Protein AF-F0G1A7-F1 (afdb_monomer)

Secondary structure (DSSP, 8-state):
--SGGG-SS-EEEEE--SHHHHHHHHHHHHSSS--EEEEE-SS----

Mean predicted aligned error: 7.5 Å

Structure (mmCIF, N/CA/C/O backbone):
data_AF-F0G1A7-F1
#
_entry.id   AF-F0G1A7-F1
#
loop_
_atom_site.group_PDB
_atom_site.id
_atom_site.type_symbol
_atom_site.label_atom_id
_atom_site.label_alt_id
_atom_site.label_comp_id
_atom_site.label_asym_id
_atom_site.label_entity_id
_atom_site.label_seq_id
_atom_site.pdbx_PDB_ins_code
_atom_site.Cartn_x
_atom_site.Cartn_y
_atom_site.Cartn_z
_atom_site.occupancy
_atom_site.B_iso_or_equiv
_atom_site.auth_seq_id
_atom_site.auth_comp_id
_atom_site.auth_asym_id
_atom_site.auth_atom_id
_atom_site.pdbx_PDB_model_num
ATOM 1 N N . MET A 1 1 ? -2.686 23.767 16.237 1.00 43.31 1 MET A N 1
ATOM 2 C CA . MET A 1 1 ? -3.382 22.461 16.247 1.00 43.31 1 MET A CA 1
ATOM 3 C C . MET A 1 1 ? -3.446 21.965 14.809 1.00 43.31 1 MET A C 1
ATOM 5 O O . MET A 1 1 ? -4.250 22.471 14.039 1.00 43.31 1 MET A O 1
ATOM 9 N N . ILE A 1 2 ? -2.531 21.079 14.405 1.00 50.12 2 ILE A N 1
ATOM 10 C CA . ILE A 1 2 ? -2.547 20.486 13.056 1.00 50.12 2 ILE A CA 1
ATOM 11 C C . ILE A 1 2 ? -3.856 19.701 12.935 1.00 50.12 2 ILE A C 1
ATOM 13 O O . ILE A 1 2 ? -4.237 19.021 13.884 1.00 50.12 2 ILE A O 1
ATOM 17 N N . ALA A 1 3 ? -4.569 19.842 11.820 1.00 56.03 3 ALA A N 1
ATOM 18 C CA . ALA A 1 3 ? -5.920 19.328 11.583 1.0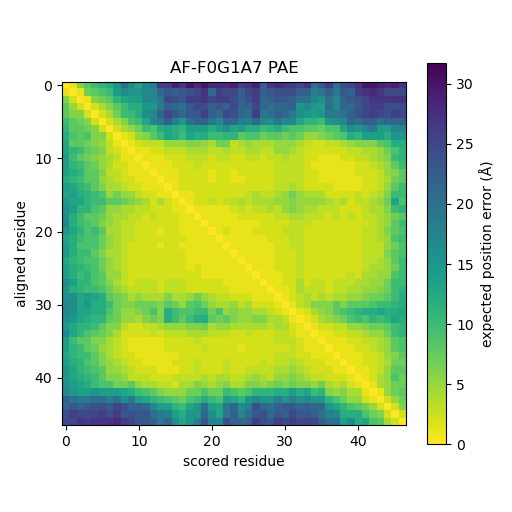0 56.03 3 ALA A CA 1
ATOM 19 C C . ALA A 1 3 ? -6.018 17.783 11.517 1.00 56.03 3 ALA A C 1
ATOM 21 O O . ALA A 1 3 ? -6.612 17.214 10.605 1.00 56.03 3 ALA A O 1
ATOM 22 N N . THR A 1 4 ? -5.459 17.069 12.492 1.00 57.00 4 THR A N 1
ATOM 23 C CA . THR A 1 4 ? -5.595 15.617 12.655 1.00 57.00 4 THR A CA 1
ATOM 24 C C . THR A 1 4 ? -6.978 15.220 13.186 1.00 57.00 4 THR A C 1
ATOM 26 O O . THR A 1 4 ? -7.357 14.057 13.088 1.00 57.00 4 THR A O 1
ATOM 29 N N . ARG A 1 5 ? -7.781 16.182 13.676 1.00 54.00 5 ARG A N 1
ATOM 30 C CA . ARG A 1 5 ? -9.135 15.966 14.230 1.00 54.00 5 ARG A CA 1
ATOM 31 C C . ARG A 1 5 ? -10.256 15.740 13.204 1.00 54.00 5 ARG A C 1
ATOM 33 O O . ARG A 1 5 ? -11.357 15.386 13.616 1.00 54.00 5 ARG A O 1
ATOM 40 N N . THR A 1 6 ? -10.027 15.919 11.903 1.00 61.25 6 THR A N 1
ATOM 41 C CA . THR A 1 6 ? -11.094 15.817 10.876 1.00 61.25 6 THR A CA 1
ATOM 42 C C . THR A 1 6 ? -10.950 14.640 9.915 1.00 61.25 6 THR A C 1
ATOM 44 O O . THR A 1 6 ? -11.833 14.404 9.088 1.00 61.25 6 THR A O 1
ATOM 47 N N . LEU A 1 7 ? -9.893 13.837 10.032 1.00 65.38 7 LEU A N 1
ATOM 48 C CA . LEU A 1 7 ? -9.708 12.658 9.187 1.00 65.38 7 LEU A CA 1
ATOM 49 C C . LEU A 1 7 ? -10.379 11.439 9.832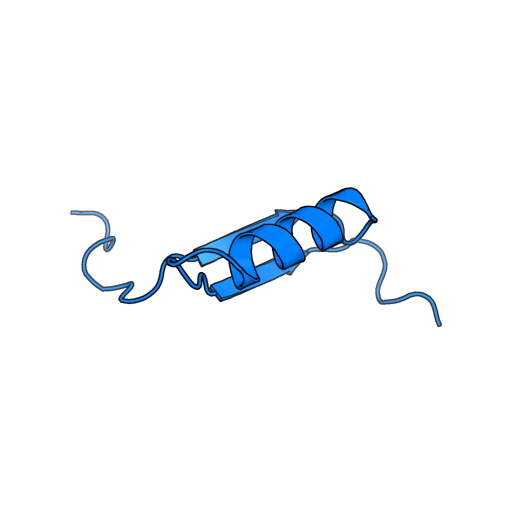 1.00 65.38 7 LEU A C 1
ATOM 51 O O . LEU A 1 7 ? -9.738 10.618 10.474 1.00 65.38 7 LEU A O 1
ATOM 55 N N . ARG A 1 8 ? -11.699 11.312 9.631 1.00 75.81 8 ARG A N 1
ATOM 56 C CA . ARG A 1 8 ? -12.527 10.196 10.149 1.00 75.81 8 ARG A CA 1
ATOM 57 C C . ARG A 1 8 ? -12.063 8.801 9.698 1.00 75.81 8 AR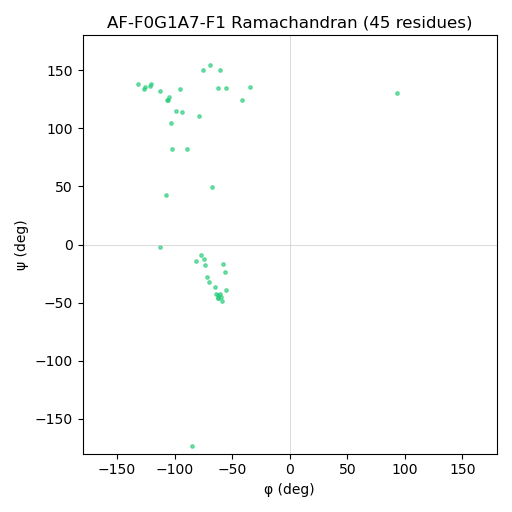G A C 1
ATOM 59 O O . ARG A 1 8 ? -12.480 7.805 10.276 1.00 75.81 8 ARG A O 1
ATOM 66 N N . ARG A 1 9 ? -11.228 8.725 8.655 1.00 82.19 9 ARG A N 1
ATOM 67 C CA . ARG A 1 9 ? -10.521 7.510 8.236 1.00 82.19 9 ARG A CA 1
ATOM 68 C C . ARG A 1 9 ? -9.018 7.784 8.160 1.00 82.19 9 ARG A C 1
ATOM 70 O O . ARG A 1 9 ? -8.641 8.794 7.556 1.00 82.19 9 ARG A O 1
ATOM 77 N N . PRO A 1 10 ? -8.175 6.873 8.674 1.00 85.75 10 PRO A N 1
ATOM 78 C CA . PRO A 1 10 ? -6.736 6.962 8.486 1.00 85.75 10 PRO A CA 1
ATOM 79 C C . PRO A 1 10 ? -6.394 6.904 6.998 1.00 85.75 10 PRO A C 1
ATOM 81 O O . PRO A 1 10 ? -7.120 6.311 6.196 1.00 85.75 10 PRO A O 1
ATOM 84 N N . ARG A 1 11 ? -5.302 7.558 6.616 1.00 88.69 11 ARG A N 1
ATOM 85 C CA . ARG A 1 11 ? -4.829 7.634 5.233 1.00 88.69 11 ARG A CA 1
ATOM 86 C C . ARG A 1 11 ? -3.430 7.050 5.155 1.00 88.69 11 ARG A C 1
ATOM 88 O O . ARG A 1 11 ? -2.613 7.339 6.021 1.00 88.69 11 ARG A O 1
ATOM 95 N N . ALA A 1 12 ? -3.172 6.273 4.113 1.00 90.00 12 ALA A N 1
ATOM 96 C CA . ALA A 1 12 ? -1.859 5.709 3.838 1.00 90.00 12 ALA A CA 1
ATOM 97 C C . ALA A 1 12 ? -1.436 6.068 2.411 1.00 90.00 12 ALA A C 1
ATOM 99 O O . ALA A 1 12 ? -2.232 5.941 1.478 1.00 90.00 12 ALA A O 1
ATOM 100 N N . LEU A 1 13 ? -0.190 6.513 2.258 1.00 92.81 13 LEU A N 1
ATOM 101 C CA . LEU A 1 13 ? 0.466 6.691 0.968 1.00 92.81 13 LEU A CA 1
ATOM 102 C C . LEU A 1 13 ? 1.485 5.565 0.793 1.00 92.81 13 LEU A C 1
ATOM 104 O O . LEU A 1 13 ? 2.358 5.396 1.640 1.00 92.81 13 LEU A O 1
ATOM 108 N N . ILE A 1 14 ? 1.377 4.820 -0.302 1.00 91.88 14 ILE A N 1
ATOM 109 C CA . ILE A 1 14 ? 2.373 3.832 -0.720 1.00 91.88 14 ILE A CA 1
ATOM 110 C C . ILE A 1 14 ? 3.152 4.420 -1.898 1.00 91.88 14 ILE A C 1
ATOM 112 O O . ILE A 1 14 ? 2.552 4.850 -2.883 1.00 91.88 14 ILE A O 1
ATOM 116 N N . VAL A 1 15 ? 4.480 4.433 -1.807 1.00 92.38 15 VAL A N 1
ATOM 117 C CA . VAL A 1 15 ? 5.363 4.826 -2.913 1.00 92.38 15 VAL A CA 1
ATOM 118 C C . VAL A 1 15 ? 5.869 3.555 -3.592 1.00 92.38 15 VAL A C 1
ATOM 120 O O . VAL A 1 15 ? 6.573 2.760 -2.979 1.00 92.38 15 VAL A O 1
ATOM 123 N N . GLY A 1 16 ? 5.480 3.359 -4.851 1.00 87.81 16 GLY A N 1
ATOM 124 C CA . GLY A 1 16 ? 5.690 2.136 -5.624 1.00 87.81 16 GLY A CA 1
ATOM 125 C C . GLY A 1 16 ? 4.505 1.165 -5.540 1.00 87.81 16 GLY A C 1
ATOM 126 O O . GLY A 1 16 ? 4.031 0.827 -4.461 1.00 87.81 16 GLY A O 1
ATOM 127 N N . CYS A 1 17 ? 4.039 0.675 -6.694 1.00 86.81 17 CYS A N 1
ATOM 128 C CA . CYS A 1 17 ? 2.944 -0.303 -6.796 1.00 86.81 17 CYS A CA 1
ATO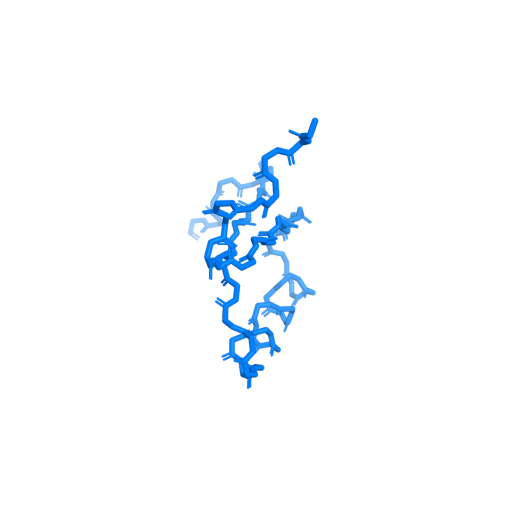M 129 C C . CYS A 1 17 ? 3.458 -1.698 -7.205 1.00 86.81 17 CYS A C 1
ATOM 131 O O . CYS A 1 17 ? 2.904 -2.350 -8.085 1.00 86.81 17 CYS A O 1
ATOM 133 N N . GLY A 1 18 ? 4.581 -2.119 -6.620 1.00 86.44 18 GLY A N 1
ATOM 134 C CA . GLY A 1 18 ? 5.102 -3.479 -6.777 1.00 86.44 18 GLY A CA 1
ATOM 135 C C . GLY A 1 18 ? 4.471 -4.454 -5.783 1.00 86.44 18 GLY A C 1
ATOM 136 O O . GLY A 1 18 ? 3.592 -4.090 -4.997 1.00 86.44 18 GLY A O 1
ATOM 137 N N . ASP A 1 19 ? 4.975 -5.682 -5.756 1.00 91.69 19 ASP A N 1
ATOM 138 C CA . ASP A 1 19 ? 4.440 -6.772 -4.931 1.00 91.69 19 ASP A CA 1
ATOM 139 C C . ASP A 1 19 ? 4.360 -6.434 -3.438 1.00 91.69 19 ASP A C 1
ATOM 141 O O . ASP A 1 19 ? 3.376 -6.752 -2.771 1.00 91.69 19 ASP A O 1
ATOM 145 N N . VAL A 1 20 ? 5.366 -5.732 -2.909 1.00 92.44 20 VAL A N 1
ATOM 146 C CA . VAL A 1 20 ? 5.381 -5.287 -1.507 1.00 92.44 20 VAL A CA 1
ATOM 147 C C . VAL A 1 20 ? 4.226 -4.322 -1.228 1.00 92.44 20 VAL A C 1
ATOM 149 O O . VAL A 1 20 ? 3.497 -4.500 -0.255 1.00 92.44 20 VAL A O 1
ATOM 152 N N . GLY A 1 21 ? 4.004 -3.342 -2.111 1.00 91.19 21 GLY A N 1
ATOM 153 C CA . GLY A 1 21 ? 2.912 -2.378 -1.976 1.00 91.19 21 GLY A CA 1
ATOM 154 C C . GLY A 1 21 ? 1.544 -3.057 -2.021 1.00 91.19 21 GLY A C 1
ATOM 155 O O . GLY A 1 21 ? 0.691 -2.790 -1.174 1.00 91.19 21 GLY A O 1
ATOM 156 N N . LEU A 1 22 ? 1.354 -3.998 -2.949 1.00 91.06 22 LEU A N 1
ATOM 157 C CA . LEU A 1 22 ? 0.113 -4.770 -3.066 1.00 91.06 22 LEU A CA 1
ATOM 158 C C . LEU A 1 22 ? -0.135 -5.663 -1.841 1.00 91.06 22 LEU A C 1
ATOM 160 O O . LEU A 1 22 ? -1.273 -5.765 -1.374 1.00 91.06 22 LEU A O 1
ATOM 164 N N . ARG A 1 23 ? 0.919 -6.245 -1.257 1.00 93.31 23 ARG A N 1
ATOM 165 C CA . ARG A 1 23 ? 0.828 -6.997 0.005 1.00 93.31 23 ARG A CA 1
ATOM 166 C C . ARG A 1 23 ? 0.419 -6.112 1.180 1.00 93.31 23 ARG A C 1
ATOM 168 O O . ARG A 1 23 ? -0.463 -6.506 1.944 1.00 93.31 23 ARG A O 1
ATOM 175 N N . CYS A 1 24 ? 0.978 -4.907 1.292 1.00 91.62 24 CYS A N 1
ATOM 176 C CA . CYS A 1 24 ? 0.552 -3.934 2.302 1.00 91.62 24 CYS A CA 1
ATOM 177 C C . CYS A 1 24 ? -0.929 -3.558 2.138 1.00 91.62 24 CYS A C 1
ATOM 179 O O . CYS A 1 24 ? -1.665 -3.520 3.124 1.00 91.62 24 CYS A O 1
ATOM 181 N N . VAL A 1 25 ? -1.396 -3.347 0.899 1.00 90.81 25 VAL A N 1
ATOM 182 C CA . VAL A 1 25 ? -2.819 -3.091 0.617 1.00 90.81 25 VAL A CA 1
ATOM 183 C C . VAL A 1 25 ? -3.690 -4.250 1.096 1.00 90.81 25 VAL A C 1
ATOM 185 O O . VAL A 1 25 ? -4.675 -4.008 1.793 1.00 90.81 25 VAL A O 1
ATOM 188 N N . ALA A 1 26 ? -3.336 -5.492 0.755 1.00 91.50 26 ALA A N 1
ATOM 189 C CA . ALA A 1 26 ? -4.100 -6.674 1.149 1.00 91.50 26 ALA A CA 1
ATOM 190 C C . ALA A 1 26 ? -4.198 -6.806 2.678 1.00 91.50 26 ALA A C 1
ATOM 192 O O . ALA A 1 26 ? -5.291 -6.990 3.220 1.00 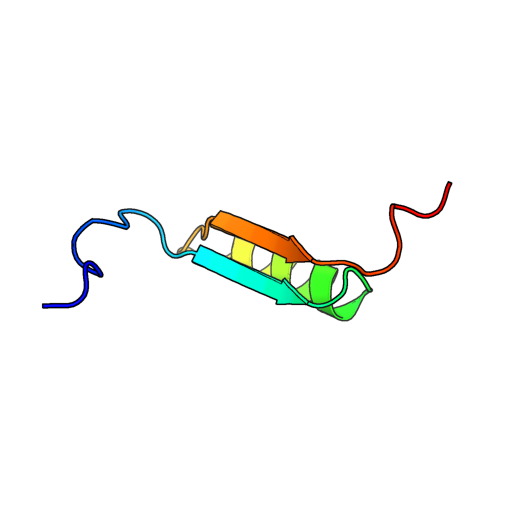91.50 26 ALA A O 1
ATOM 193 N N . GLN A 1 27 ? -3.079 -6.619 3.381 1.00 91.50 27 GLN A N 1
ATOM 194 C CA . GLN A 1 27 ? -3.036 -6.667 4.842 1.00 91.50 27 GLN A CA 1
ATOM 195 C C . GLN A 1 27 ? -3.909 -5.575 5.477 1.00 91.50 27 GLN A C 1
ATOM 197 O O . GLN A 1 27 ? -4.685 -5.852 6.392 1.00 91.50 27 GLN A O 1
ATOM 202 N N . TRP A 1 28 ? -3.825 -4.336 4.989 1.00 90.44 28 TRP A N 1
ATOM 203 C CA . TRP A 1 28 ? -4.610 -3.225 5.533 1.00 90.44 28 TRP A CA 1
ATOM 204 C C . TRP A 1 28 ? -6.097 -3.305 5.191 1.00 90.44 28 TRP A C 1
ATOM 206 O O . TRP A 1 28 ? -6.918 -2.828 5.967 1.00 90.44 28 TRP A O 1
ATOM 216 N N . ARG A 1 29 ? -6.469 -3.926 4.068 1.00 86.75 29 ARG A N 1
ATOM 217 C CA . ARG A 1 29 ? -7.876 -4.195 3.735 1.00 86.75 29 ARG A CA 1
ATOM 218 C C . ARG A 1 29 ? -8.499 -5.258 4.639 1.00 86.75 29 ARG A C 1
ATOM 220 O O . ARG A 1 29 ? -9.690 -5.163 4.915 1.00 86.75 29 ARG A O 1
ATOM 227 N N . GLY A 1 30 ? -7.709 -6.231 5.098 1.00 85.50 30 GLY A N 1
ATOM 228 C CA . GLY A 1 30 ? -8.141 -7.249 6.062 1.00 85.50 30 GLY A CA 1
ATOM 229 C C . GLY A 1 30 ? -8.115 -6.788 7.525 1.00 85.50 30 GLY A C 1
ATOM 230 O O . GLY A 1 30 ? -8.701 -7.439 8.387 1.00 85.50 30 GLY A O 1
ATOM 231 N N . ALA A 1 31 ? -7.453 -5.669 7.830 1.00 81.50 31 ALA A N 1
ATOM 232 C CA . ALA A 1 31 ? -7.397 -5.125 9.180 1.00 81.50 31 ALA A CA 1
ATOM 233 C C . ALA A 1 31 ? -8.718 -4.438 9.577 1.00 81.50 31 ALA A C 1
ATOM 235 O O . ALA A 1 31 ? -9.404 -3.823 8.763 1.00 81.50 31 ALA A O 1
ATOM 236 N N . ARG A 1 32 ? -9.040 -4.454 10.881 1.00 77.69 32 ARG A N 1
ATOM 237 C CA . ARG A 1 32 ? -10.208 -3.750 11.464 1.00 77.69 32 ARG A CA 1
ATOM 238 C C . ARG A 1 32 ? -10.206 -2.243 11.163 1.00 77.69 32 ARG A C 1
ATOM 240 O O . ARG A 1 32 ? -11.243 -1.585 11.184 1.00 77.69 32 ARG A O 1
ATOM 247 N N . CYS A 1 33 ? -9.024 -1.703 10.891 1.00 74.56 33 CYS A N 1
ATOM 248 C CA . CYS A 1 33 ? -8.809 -0.347 10.436 1.00 74.56 33 CYS A CA 1
ATOM 249 C C . CYS A 1 33 ? -8.764 -0.348 8.901 1.00 74.56 33 CYS A C 1
ATOM 251 O O . CYS A 1 33 ? -7.850 -0.930 8.334 1.00 74.56 33 CYS A O 1
ATOM 253 N N . ASN A 1 34 ? -9.736 0.290 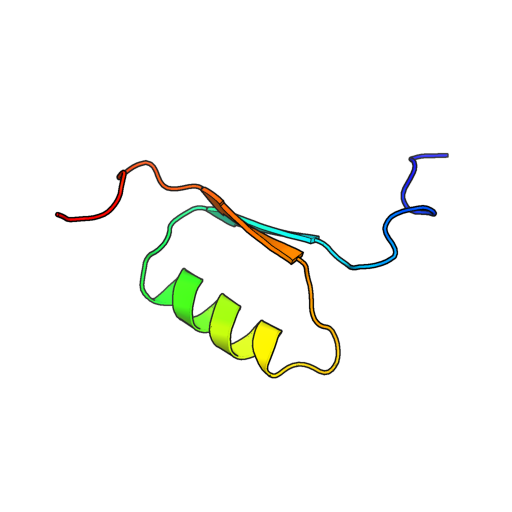8.240 1.00 83.12 34 ASN A N 1
ATOM 254 C CA . ASN A 1 34 ? -9.843 0.367 6.775 1.00 83.12 34 ASN A CA 1
ATOM 255 C C . ASN A 1 34 ? -9.356 1.744 6.277 1.00 83.12 34 ASN A C 1
ATOM 257 O O . ASN A 1 34 ? -10.178 2.659 6.097 1.00 83.12 34 ASN A O 1
ATOM 261 N N . PRO A 1 35 ? -8.034 1.947 6.113 1.00 89.31 35 PRO A N 1
ATOM 262 C CA . PRO A 1 35 ? -7.499 3.230 5.700 1.00 89.31 35 PRO A CA 1
ATOM 263 C C . PRO A 1 35 ? -7.860 3.547 4.248 1.00 89.31 35 PRO A C 1
ATOM 265 O O . PRO A 1 35 ? -8.038 2.671 3.399 1.00 89.31 35 PRO A O 1
ATOM 268 N N . ARG A 1 36 ? -7.908 4.839 3.927 1.00 90.69 36 ARG A N 1
ATOM 269 C CA . ARG A 1 36 ? -7.910 5.294 2.538 1.00 90.69 36 ARG A CA 1
ATOM 270 C C . ARG A 1 36 ? -6.479 5.223 2.010 1.00 90.69 36 ARG A C 1
ATOM 272 O O . ARG A 1 36 ? -5.631 6.005 2.436 1.00 90.69 36 ARG A O 1
ATOM 279 N N . ILE A 1 37 ? -6.235 4.294 1.093 1.00 90.62 37 ILE A N 1
ATOM 280 C CA . ILE A 1 37 ? -4.913 4.054 0.513 1.00 90.62 37 ILE A CA 1
ATOM 281 C C . ILE A 1 37 ? -4.786 4.814 -0.810 1.00 90.62 37 ILE A C 1
ATOM 283 O O . ILE A 1 37 ? -5.692 4.769 -1.642 1.00 90.62 37 ILE A O 1
ATOM 287 N N . VAL A 1 38 ? -3.665 5.507 -0.988 1.00 91.12 38 VAL A N 1
ATOM 288 C CA . VAL A 1 38 ? -3.241 6.142 -2.241 1.00 91.12 38 VAL A CA 1
ATOM 289 C C . VAL A 1 38 ? -1.890 5.543 -2.621 1.00 91.12 38 VAL A C 1
ATOM 291 O O . VAL A 1 38 ? -1.032 5.387 -1.755 1.00 91.12 38 VAL A O 1
ATOM 294 N N . ALA A 1 39 ? -1.697 5.202 -3.893 1.00 90.75 39 ALA A N 1
ATOM 295 C CA . ALA A 1 39 ? -0.418 4.724 -4.405 1.00 90.75 39 ALA A CA 1
ATOM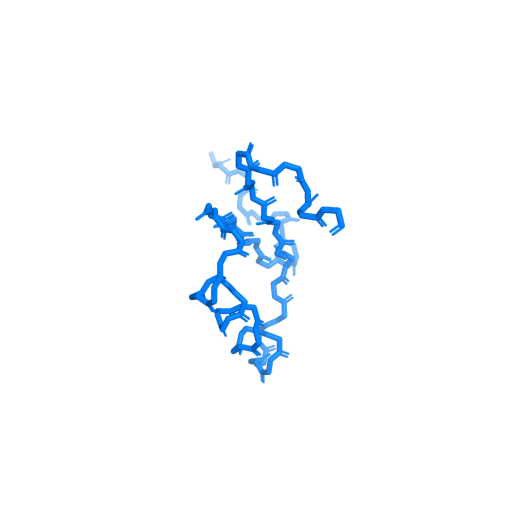 296 C C . ALA A 1 39 ? 0.171 5.752 -5.374 1.00 90.75 39 ALA A C 1
ATOM 298 O O . ALA A 1 39 ? -0.527 6.234 -6.266 1.00 90.75 39 ALA A O 1
ATOM 299 N N . LEU A 1 40 ? 1.448 6.076 -5.197 1.00 91.81 40 LEU A N 1
ATOM 300 C CA . LEU A 1 40 ? 2.237 6.883 -6.119 1.00 91.81 40 LEU A CA 1
ATOM 301 C C . LEU A 1 40 ? 3.207 5.958 -6.850 1.00 91.81 40 LEU A C 1
ATOM 303 O O . LEU A 1 40 ? 3.982 5.250 -6.216 1.00 91.81 40 LEU A O 1
ATOM 307 N N . THR A 1 41 ? 3.177 5.961 -8.176 1.00 86.38 41 THR A N 1
ATOM 308 C CA . THR A 1 41 ? 4.068 5.149 -9.012 1.00 86.38 41 THR A CA 1
ATOM 309 C C . THR A 1 41 ? 4.675 6.021 -10.102 1.00 86.38 41 THR A C 1
ATOM 311 O O . THR A 1 41 ? 3.984 6.851 -10.685 1.00 86.38 41 THR A O 1
ATOM 314 N N . SER A 1 42 ? 5.969 5.838 -10.371 1.00 85.12 42 SER A N 1
ATOM 315 C CA . SER A 1 42 ? 6.660 6.463 -11.508 1.00 85.12 42 SER A CA 1
ATOM 316 C C . SER A 1 42 ? 6.283 5.823 -12.844 1.00 85.12 42 SER A C 1
ATOM 318 O O . SER A 1 42 ? 6.488 6.419 -13.895 1.00 85.12 42 SER A O 1
ATOM 320 N N . HIS A 1 43 ? 5.716 4.618 -12.795 1.00 79.69 43 HIS A N 1
ATOM 321 C CA . HIS A 1 43 ? 5.234 3.896 -13.958 1.00 79.69 43 HIS A CA 1
ATOM 322 C C . HIS A 1 43 ? 3.708 4.020 -13.998 1.00 79.69 43 HIS A C 1
ATOM 324 O O . HIS A 1 43 ? 3.047 3.350 -13.190 1.00 79.69 43 HIS A O 1
ATOM 330 N N . PRO A 1 44 ? 3.125 4.856 -14.884 1.00 72.19 44 PRO A N 1
ATOM 331 C CA . PRO A 1 44 ? 1.721 4.696 -15.245 1.00 72.19 44 PRO A CA 1
ATOM 332 C C . PRO A 1 44 ? 1.5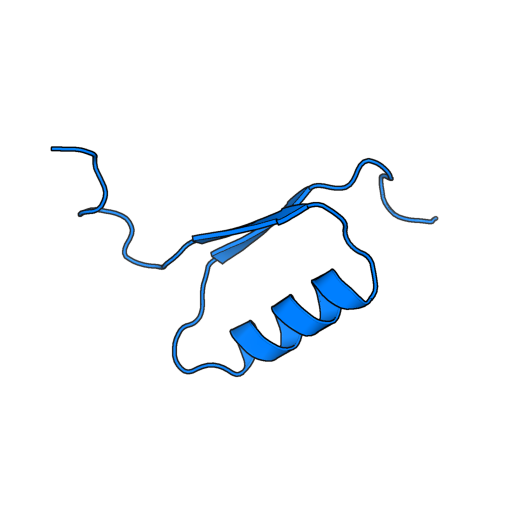64 3.254 -15.735 1.00 72.19 44 PRO A C 1
ATOM 334 O O . PRO A 1 44 ? 2.464 2.748 -16.399 1.00 72.19 44 PRO A O 1
ATOM 337 N N . ALA A 1 45 ? 0.513 2.572 -15.276 1.00 67.50 45 ALA A N 1
ATOM 338 C CA . ALA A 1 45 ? 0.376 1.117 -15.313 1.00 67.50 45 ALA A CA 1
ATOM 339 C C . ALA A 1 45 ? 1.003 0.457 -16.554 1.00 67.50 45 ALA A C 1
ATOM 341 O O . ALA A 1 45 ? 0.801 0.917 -17.679 1.00 67.50 45 ALA A O 1
ATOM 342 N N . ARG A 1 46 ? 1.737 -0.646 -16.320 1.00 59.12 46 ARG A N 1
ATOM 343 C CA . ARG A 1 46 ? 2.081 -1.611 -17.370 1.00 59.12 46 ARG A CA 1
ATOM 344 C C . ARG A 1 46 ? 0.835 -1.813 -18.238 1.00 59.12 46 ARG A C 1
ATOM 346 O O . ARG A 1 46 ? -0.239 -2.068 -17.694 1.00 59.12 46 ARG A O 1
ATOM 353 N N . ARG A 1 47 ? 1.006 -1.591 -19.538 1.00 43.81 47 ARG A N 1
ATOM 354 C CA . ARG A 1 47 ? -0.014 -1.794 -20.564 1.00 43.81 47 ARG A CA 1
ATOM 355 C C . ARG A 1 47 ? -0.548 -3.221 -20.529 1.00 43.81 47 ARG A C 1
ATOM 357 O O . ARG A 1 47 ? 0.251 -4.119 -20.174 1.00 43.81 47 ARG A O 1
#

Foldseek 3Di:
DPPPPPCPAAEEEAEDPDPVVVVVQVVCCPDPRNHHYDYDYPDPDDD

Radius of gyration: 12.94 Å; Cα contacts (8 Å, |Δi|>4): 43; chains: 1; bounding box: 19×30×37 Å

pLDDT: mean 80.65, std 14.28, range [43.31, 93.31]

Sequence (47 aa):
MIATRTLRRPRALIVGCGDVGLRCVAQWRGARCNPRIVALTSHPARR

Nearest PDB structures (foldseek):
  3e18-assembly1_A  TM=7.717E-01  e=7.184E-01  Listeria innocua
  4f95-assembly1_A-2  TM=4.783E-01  e=6.261E-01  Homo sapiens
  2j4e-assembly4_H  TM=4.821E-01  e=1.085E+00  Homo sapiens
  3ffr-assembly1_A-2  TM=5.555E-01  e=9.131E+00  Cytophaga hutchinsonii ATCC 33406
  3upd-assembly1_A  TM=4.069E-01  e=6.046E+00  Vibrio vulnificus CMCP6

Solvent-accessible surface area (backbone atoms only — not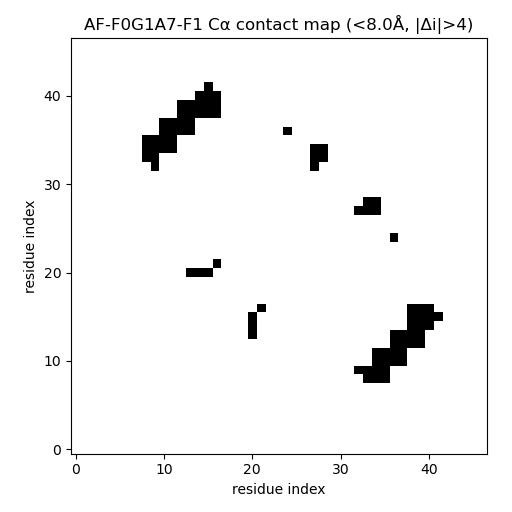 comparable to full-atom values): 3131 Å² total; per-residue (Å²): 131,79,79,72,89,72,57,92,53,55,74,44,81,38,82,41,81,48,73,69,42,51,50,52,50,54,54,41,67,72,37,97,60,69,52,54,74,45,77,47,55,97,64,75,73,85,127